Protein AF-B0TX12-F1 (afdb_monomer)

Secondary structure (DSSP, 8-state):
-HHHHHHHHHHHHHHHHHHHHHHHHHHHHHT--EEEEEETTEEEEEEHHHHHHHHHHHHHHHHHHHHHHHHHHHHHHHHHHTT-

Sequence (84 aa):
MWLVFSTIKKLFWQILFGLAIIVIVFLSILNTDNVSFDYIFGSTTLPLMVLLSIAFVIGLVVGSFITKFIQITKTNGGAGAAKK

Radius of gyration: 19.71 Å; Cα contacts (8 Å, |Δi|>4): 29; chains: 1; bounding box: 46×12×61 Å

Foldseek 3Di:
DVVVVVVVVVVVVVVVVVVVVVVLVVVLVVQQDWDWDADPPGIDTDGVNVVVVVVVVVCVVVVVVVVVVVVVCVVVVVVVVVPD

Structure (mmCIF, N/CA/C/O backbone):
data_AF-B0TX12-F1
#
_entry.id   AF-B0TX12-F1
#
loop_
_atom_site.group_PDB
_atom_site.id
_atom_site.type_symbol
_atom_site.label_atom_id
_atom_site.label_alt_id
_atom_site.label_comp_id
_atom_site.label_asym_id
_atom_site.label_entity_id
_atom_site.label_seq_id
_atom_site.pdbx_PDB_ins_code
_atom_site.Cartn_x
_atom_site.Cartn_y
_atom_site.Cartn_z
_atom_site.occupancy
_atom_site.B_iso_or_equiv
_atom_site.auth_seq_id
_atom_site.auth_comp_id
_atom_site.auth_asym_id
_atom_site.auth_atom_id
_atom_site.pdbx_PDB_model_num
ATOM 1 N N . MET A 1 1 ? 24.790 -2.404 -22.719 1.00 65.19 1 MET A N 1
ATOM 2 C CA . MET A 1 1 ? 24.470 -1.254 -21.836 1.00 65.19 1 MET A CA 1
ATOM 3 C C . MET A 1 1 ? 22.976 -1.138 -21.500 1.00 65.19 1 MET A C 1
ATOM 5 O O . MET A 1 1 ? 22.643 -1.040 -20.328 1.00 65.19 1 MET A O 1
ATOM 9 N N . TRP A 1 2 ? 22.058 -1.227 -22.473 1.00 72.75 2 TRP A N 1
ATOM 10 C CA . TRP A 1 2 ? 20.604 -1.100 -22.237 1.00 72.75 2 TRP A CA 1
ATOM 11 C C . TRP A 1 2 ? 19.978 -2.222 -21.378 1.00 72.75 2 TRP A C 1
ATOM 13 O O . TRP A 1 2 ? 19.185 -1.944 -20.480 1.00 72.75 2 TRP A O 1
ATOM 23 N N . LEU A 1 3 ? 20.393 -3.481 -21.583 1.00 79.12 3 LEU A N 1
ATOM 24 C CA . LEU A 1 3 ? 19.958 -4.620 -20.756 1.00 79.12 3 LEU A CA 1
ATOM 25 C C . LEU A 1 3 ? 20.325 -4.437 -19.277 1.00 79.12 3 LEU A C 1
ATOM 27 O O . LEU A 1 3 ? 19.495 -4.659 -18.403 1.00 79.12 3 LEU A O 1
ATOM 31 N N . VAL A 1 4 ? 21.538 -3.948 -19.006 1.00 82.19 4 VAL A N 1
ATOM 32 C CA . VAL A 1 4 ? 22.034 -3.689 -17.646 1.00 82.19 4 VAL A CA 1
ATOM 33 C C . VAL A 1 4 ? 21.161 -2.645 -16.943 1.00 82.19 4 VAL A C 1
ATOM 35 O O . VAL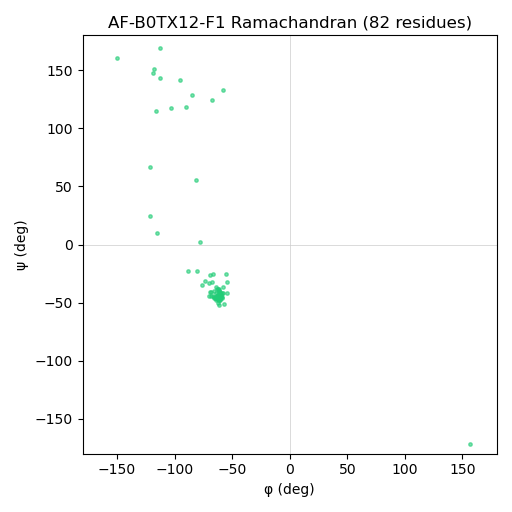 A 1 4 ? 20.717 -2.867 -15.821 1.00 82.19 4 VAL A O 1
ATOM 38 N N . PHE A 1 5 ? 20.814 -1.552 -17.629 1.00 83.25 5 PHE A N 1
ATOM 39 C CA . PHE A 1 5 ? 19.941 -0.511 -17.079 1.00 83.25 5 PHE A CA 1
ATOM 40 C C . PHE A 1 5 ? 18.514 -1.006 -16.777 1.00 83.25 5 PHE A C 1
ATOM 42 O O . PHE A 1 5 ? 17.907 -0.600 -15.786 1.00 83.25 5 PHE A O 1
ATOM 49 N N . SER A 1 6 ? 17.969 -1.901 -17.607 1.00 84.81 6 SER A N 1
ATOM 50 C CA . SER A 1 6 ? 16.661 -2.529 -17.365 1.00 84.81 6 SER A CA 1
ATOM 51 C C . SER A 1 6 ? 16.676 -3.414 -16.115 1.00 84.81 6 SER A C 1
ATOM 53 O O . SER A 1 6 ? 15.798 -3.293 -15.257 1.00 84.81 6 SER A O 1
ATOM 55 N N . THR A 1 7 ? 17.708 -4.248 -15.970 1.00 89.50 7 THR A N 1
ATOM 56 C CA . THR A 1 7 ? 17.881 -5.127 -14.807 1.00 89.50 7 THR A CA 1
ATOM 57 C C . THR A 1 7 ? 18.065 -4.328 -13.519 1.00 89.50 7 THR A C 1
ATOM 59 O O . THR A 1 7 ? 17.388 -4.616 -12.536 1.00 89.50 7 THR A O 1
ATOM 62 N N . ILE A 1 8 ? 18.891 -3.275 -13.537 1.00 90.62 8 ILE A N 1
ATOM 63 C CA . ILE A 1 8 ? 19.104 -2.392 -12.377 1.00 90.62 8 ILE A CA 1
ATOM 64 C C . ILE A 1 8 ? 17.790 -1.742 -11.934 1.00 90.62 8 ILE A C 1
ATOM 66 O O . ILE A 1 8 ? 17.482 -1.739 -10.745 1.00 90.62 8 ILE A O 1
ATOM 70 N N . LYS A 1 9 ? 16.977 -1.244 -12.875 1.00 84.75 9 LYS A N 1
ATOM 71 C CA . LYS A 1 9 ? 15.672 -0.653 -12.544 1.00 84.75 9 LYS A CA 1
ATOM 72 C C . LYS A 1 9 ? 14.732 -1.656 -11.881 1.00 84.75 9 LYS A C 1
ATOM 74 O O . LYS A 1 9 ? 14.079 -1.306 -10.902 1.00 84.75 9 LYS A O 1
ATOM 79 N N . LYS A 1 10 ? 14.663 -2.891 -12.386 1.00 84.56 10 LYS A N 1
ATOM 80 C CA . LYS A 1 10 ? 13.845 -3.947 -11.766 1.00 84.56 10 LYS A CA 1
ATOM 81 C C . LYS A 1 10 ? 14.325 -4.265 -10.350 1.00 84.56 10 LYS A C 1
ATOM 83 O O . LYS A 1 10 ? 13.508 -4.310 -9.437 1.00 84.56 10 LYS A O 1
ATOM 88 N N . LEU A 1 11 ? 15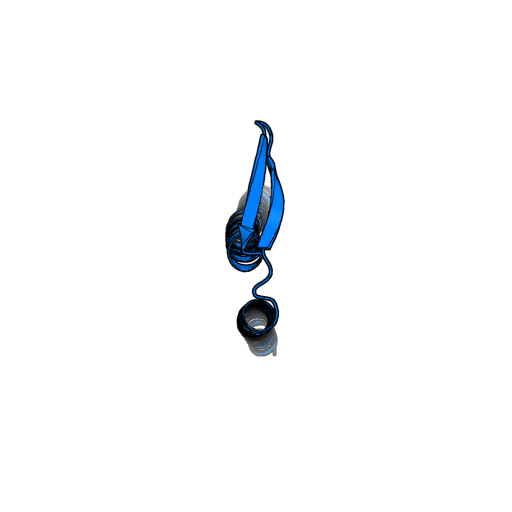.637 -4.423 -10.176 1.00 89.62 11 LEU A N 1
ATOM 89 C CA . LEU A 1 11 ? 16.243 -4.732 -8.883 1.00 89.62 11 LEU A CA 1
ATOM 90 C C . LEU A 1 11 ? 15.998 -3.610 -7.863 1.00 89.62 11 LEU A C 1
ATOM 92 O O . LEU A 1 11 ? 15.620 -3.888 -6.731 1.00 89.62 11 LEU A O 1
ATOM 96 N N . PHE A 1 12 ? 16.139 -2.348 -8.282 1.00 91.25 12 PHE A N 1
ATOM 97 C CA . PHE A 1 12 ? 15.866 -1.177 -7.447 1.00 91.25 12 PHE A CA 1
ATOM 98 C C . PHE A 1 12 ? 14.430 -1.179 -6.919 1.00 91.25 12 PHE A C 1
ATOM 100 O O . PHE A 1 12 ? 14.220 -1.080 -5.713 1.00 91.25 12 PHE A O 1
ATOM 107 N N . TRP A 1 13 ? 13.445 -1.344 -7.808 1.00 86.62 13 TRP A N 1
ATOM 108 C CA . TRP A 1 13 ? 12.038 -1.382 -7.406 1.00 86.62 13 TRP A CA 1
ATOM 109 C C . TRP A 1 13 ? 11.734 -2.557 -6.478 1.00 86.62 13 TRP A C 1
ATOM 111 O O . TRP A 1 13 ? 10.990 -2.391 -5.518 1.00 86.62 13 TRP A O 1
ATOM 121 N N . GLN A 1 14 ? 12.335 -3.721 -6.723 1.00 88.69 14 GLN A N 1
ATOM 122 C CA . GLN A 1 14 ? 12.151 -4.898 -5.879 1.00 88.69 14 GLN A CA 1
ATOM 123 C C . GLN A 1 14 ? 12.732 -4.695 -4.471 1.00 88.69 14 GLN A C 1
ATOM 125 O O . GLN A 1 14 ? 12.065 -5.004 -3.485 1.00 88.69 14 GLN A O 1
ATOM 130 N N . ILE A 1 15 ? 13.943 -4.137 -4.373 1.00 92.31 15 ILE A N 1
ATOM 131 C CA . ILE A 1 15 ? 14.597 -3.839 -3.091 1.00 92.31 15 ILE A CA 1
ATOM 132 C C . ILE A 1 15 ? 13.818 -2.766 -2.330 1.00 92.31 15 ILE A C 1
ATOM 134 O O . ILE A 1 15 ? 13.550 -2.941 -1.146 1.00 92.31 15 ILE A O 1
ATOM 138 N N . LEU A 1 16 ? 13.411 -1.686 -3.003 1.00 88.81 16 LEU A N 1
ATOM 139 C CA . LEU A 1 16 ? 12.639 -0.606 -2.390 1.00 88.81 16 LEU A CA 1
ATOM 140 C C . LEU A 1 16 ? 11.304 -1.116 -1.839 1.00 88.81 16 LEU A C 1
ATOM 142 O O . LEU A 1 16 ? 10.921 -0.762 -0.727 1.00 88.81 16 LEU A O 1
ATOM 146 N N . PHE A 1 17 ? 10.628 -1.994 -2.582 1.00 86.44 17 PHE A N 1
ATOM 147 C CA . PHE A 1 17 ? 9.374 -2.591 -2.138 1.00 86.44 17 PHE A CA 1
ATOM 148 C C . PHE A 1 17 ? 9.570 -3.519 -0.932 1.00 86.44 17 PHE A C 1
ATOM 150 O O . PHE A 1 17 ? 8.828 -3.429 0.043 1.00 86.44 17 PHE A O 1
ATOM 157 N N . GLY A 1 18 ? 10.607 -4.364 -0.958 1.00 88.50 18 GLY A N 1
ATOM 158 C CA . GLY A 1 18 ? 10.960 -5.216 0.180 1.00 88.50 18 GLY A CA 1
ATOM 159 C C . GLY A 1 18 ? 11.311 -4.408 1.432 1.00 88.50 18 GLY A C 1
ATOM 160 O O . GLY A 1 18 ? 10.823 -4.711 2.518 1.00 88.50 18 GLY A O 1
ATOM 161 N N . LEU A 1 19 ? 12.092 -3.335 1.274 1.00 91.00 19 LEU A N 1
ATOM 162 C CA . LEU A 1 19 ? 12.457 -2.435 2.367 1.00 91.00 19 LEU A CA 1
ATOM 163 C C . LEU A 1 19 ? 11.223 -1.747 2.965 1.00 91.00 19 LEU A C 1
ATOM 165 O O . LEU A 1 19 ? 11.082 -1.699 4.183 1.00 91.00 19 LEU A O 1
ATOM 169 N N . ALA A 1 20 ? 10.308 -1.258 2.122 1.00 85.12 20 ALA A N 1
ATOM 170 C CA . ALA A 1 20 ? 9.075 -0.619 2.572 1.00 85.12 20 ALA A CA 1
ATOM 171 C C . ALA A 1 20 ? 8.217 -1.564 3.428 1.00 85.12 20 ALA A C 1
ATOM 173 O O . ALA A 1 20 ? 7.716 -1.151 4.472 1.00 85.12 20 ALA A O 1
ATOM 174 N N . ILE A 1 21 ? 8.104 -2.840 3.040 1.00 84.94 21 ILE A N 1
ATOM 175 C CA . ILE A 1 21 ? 7.385 -3.851 3.830 1.00 84.94 21 ILE A CA 1
ATOM 176 C C . ILE A 1 21 ? 8.041 -4.032 5.203 1.00 84.94 21 ILE A C 1
ATOM 178 O O . ILE A 1 21 ? 7.344 -4.005 6.216 1.00 84.94 21 ILE A O 1
ATOM 182 N N . ILE A 1 22 ? 9.369 -4.178 5.254 1.00 87.38 22 ILE A N 1
ATOM 183 C CA . ILE A 1 22 ? 10.108 -4.350 6.517 1.00 87.38 22 ILE A CA 1
ATOM 184 C C . ILE A 1 22 ? 9.879 -3.153 7.444 1.00 87.38 22 ILE A C 1
ATOM 186 O O . ILE A 1 22 ? 9.595 -3.338 8.626 1.00 87.38 22 ILE A O 1
ATOM 190 N N . VAL A 1 23 ? 9.964 -1.936 6.902 1.00 85.06 23 VAL A N 1
ATOM 191 C CA . VAL A 1 23 ? 9.739 -0.693 7.648 1.00 85.06 23 VAL A CA 1
ATOM 192 C C . VAL A 1 23 ? 8.320 -0.649 8.212 1.00 85.06 23 VAL A C 1
ATOM 194 O O . VAL A 1 23 ? 8.159 -0.404 9.403 1.00 85.06 23 VAL A O 1
ATOM 197 N N . ILE A 1 24 ? 7.298 -0.955 7.405 1.00 81.25 24 ILE A N 1
ATOM 198 C CA . ILE A 1 24 ? 5.899 -0.981 7.862 1.00 81.25 24 ILE A CA 1
ATOM 199 C C . ILE A 1 24 ? 5.709 -2.001 8.991 1.00 81.25 24 ILE A C 1
ATOM 201 O O . ILE A 1 24 ? 5.094 -1.672 10.001 1.00 81.25 24 ILE A O 1
ATOM 205 N N . VAL A 1 25 ? 6.264 -3.211 8.860 1.00 80.69 25 VAL A N 1
ATOM 206 C CA . VAL A 1 25 ? 6.178 -4.246 9.906 1.00 80.69 25 VAL A CA 1
ATOM 207 C C . VAL A 1 25 ? 6.846 -3.776 11.199 1.00 80.69 25 VAL A C 1
ATOM 209 O O . VAL A 1 25 ? 6.249 -3.890 12.267 1.00 80.69 25 VAL A O 1
ATOM 212 N N . PHE A 1 26 ? 8.049 -3.200 11.115 1.00 83.88 26 PHE A N 1
ATOM 213 C CA . PHE A 1 26 ? 8.764 -2.682 12.284 1.00 83.88 26 PHE A CA 1
ATOM 214 C C . PHE A 1 26 ? 8.013 -1.542 12.970 1.00 83.88 26 PHE A C 1
ATOM 216 O O . PHE A 1 26 ? 7.801 -1.602 14.181 1.00 83.88 26 PHE A O 1
ATOM 223 N N . LEU A 1 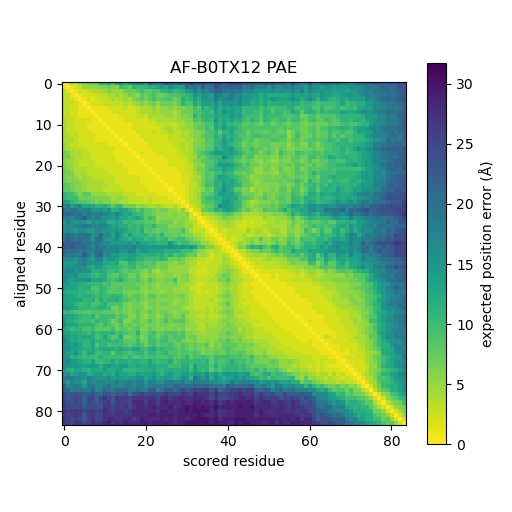27 ? 7.578 -0.528 12.210 1.00 77.19 27 LEU A N 1
ATOM 224 C CA . LEU A 1 27 ? 6.778 0.568 12.762 1.00 77.19 27 LEU A CA 1
ATOM 225 C C . LEU A 1 27 ? 5.500 0.040 13.401 1.00 77.19 27 LEU A C 1
ATOM 227 O O . LEU A 1 27 ? 5.087 0.542 14.438 1.00 77.19 27 LEU A O 1
ATOM 231 N N . SER A 1 28 ? 4.903 -0.991 12.816 1.00 71.50 28 SER A N 1
ATOM 232 C CA . SER A 1 28 ? 3.668 -1.546 13.331 1.00 71.50 28 SER A CA 1
ATOM 233 C C . SER A 1 28 ? 3.840 -2.353 14.620 1.00 71.50 28 SER A C 1
ATOM 235 O O . SER A 1 28 ? 2.917 -2.362 15.426 1.00 71.50 28 SER A O 1
ATOM 237 N N . ILE A 1 29 ? 4.980 -3.018 14.833 1.00 78.50 29 ILE A N 1
ATOM 238 C CA . ILE A 1 29 ? 5.289 -3.672 16.117 1.00 78.50 29 ILE A CA 1
ATOM 239 C C . ILE A 1 29 ? 5.543 -2.607 17.188 1.00 78.50 29 ILE A C 1
ATOM 241 O O . ILE A 1 29 ? 5.024 -2.704 18.299 1.00 78.50 29 ILE A O 1
ATOM 245 N N . LEU A 1 30 ? 6.320 -1.577 16.842 1.00 79.81 30 LEU A N 1
ATOM 246 C CA . LEU A 1 30 ? 6.669 -0.487 17.756 1.00 79.81 30 LEU A CA 1
ATOM 247 C C . LEU A 1 30 ? 5.474 0.415 18.091 1.00 79.81 30 LEU A C 1
ATOM 249 O O . LEU A 1 30 ? 5.455 1.028 19.154 1.00 79.81 30 LEU A O 1
ATOM 253 N N . ASN A 1 31 ? 4.485 0.486 17.203 1.00 73.44 31 ASN A N 1
ATOM 254 C CA . ASN A 1 31 ? 3.273 1.274 17.367 1.00 73.44 31 ASN A CA 1
ATOM 255 C C . ASN A 1 31 ? 2.032 0.370 17.289 1.00 73.44 31 ASN A C 1
ATOM 257 O O . ASN A 1 31 ? 1.227 0.452 16.360 1.00 73.44 31 ASN A O 1
ATOM 261 N N . THR A 1 32 ? 1.883 -0.516 18.282 1.00 73.50 32 THR A N 1
ATOM 262 C CA . THR A 1 32 ? 0.659 -1.318 18.477 1.00 73.50 32 THR A CA 1
ATOM 263 C C . THR A 1 32 ? -0.399 -0.478 19.197 1.00 73.50 32 THR A C 1
ATOM 265 O O . THR A 1 32 ? -0.896 -0.838 20.261 1.00 73.50 32 THR A O 1
ATOM 268 N N . ASP A 1 33 ? -0.721 0.678 18.626 1.00 80.44 33 ASP A N 1
ATOM 269 C CA . ASP A 1 33 ? -1.782 1.533 19.138 1.00 80.44 33 ASP A CA 1
ATOM 270 C C . ASP A 1 33 ? -3.084 1.239 18.390 1.00 80.44 33 ASP A C 1
ATOM 272 O O . ASP A 1 33 ? -3.112 0.979 17.179 1.00 80.44 33 ASP A O 1
ATOM 276 N N . ASN A 1 34 ? -4.188 1.266 19.133 1.00 83.00 34 ASN A N 1
ATOM 277 C CA . ASN A 1 34 ? -5.515 1.248 18.541 1.00 83.00 34 ASN A CA 1
ATOM 278 C C . ASN A 1 34 ? -5.897 2.679 18.183 1.00 83.00 34 ASN A C 1
ATOM 280 O O . ASN A 1 34 ? -5.827 3.574 19.025 1.00 83.00 34 ASN A O 1
ATOM 284 N N . VAL A 1 35 ? -6.321 2.881 16.942 1.00 82.38 35 VAL A N 1
ATOM 285 C CA . VAL A 1 35 ? -6.782 4.179 16.455 1.00 82.38 35 VAL A CA 1
ATOM 286 C C . VAL A 1 35 ? -8.274 4.115 16.166 1.00 82.38 35 VAL A C 1
ATOM 288 O O . VAL A 1 35 ? -8.799 3.097 15.702 1.00 82.38 35 VAL A O 1
ATOM 291 N N . SER A 1 36 ? -8.968 5.210 16.461 1.00 83.62 36 SER A N 1
ATOM 292 C CA . SER A 1 36 ? -10.365 5.374 16.076 1.00 83.62 36 SER A CA 1
ATOM 293 C C . SER A 1 36 ? -10.452 5.488 14.557 1.00 83.62 36 SER A C 1
ATOM 295 O O . SER A 1 36 ? -9.789 6.322 13.943 1.00 83.62 36 SER A O 1
ATOM 297 N N . PHE A 1 37 ? -11.257 4.620 13.962 1.00 83.06 37 PHE A N 1
ATOM 298 C CA . PHE A 1 37 ? -11.545 4.573 12.545 1.00 83.06 37 PHE A CA 1
ATOM 299 C C . PHE A 1 37 ? -13.023 4.869 12.320 1.00 83.06 37 PHE A C 1
ATOM 301 O O . PHE A 1 37 ? -13.899 4.089 12.708 1.00 83.06 37 PHE A O 1
ATOM 308 N N . ASP A 1 38 ? -13.274 5.995 11.664 1.00 86.56 38 ASP A N 1
ATOM 309 C CA . ASP A 1 38 ? -14.603 6.401 11.238 1.00 86.56 38 ASP A CA 1
ATOM 310 C C . ASP A 1 38 ? -14.859 5.862 9.831 1.00 86.56 38 ASP A C 1
ATOM 312 O O . ASP A 1 38 ? -14.161 6.190 8.868 1.00 86.56 38 ASP A O 1
ATOM 316 N N . TYR A 1 39 ? -15.868 5.010 9.713 1.00 82.50 39 TYR A N 1
ATOM 317 C CA . TYR A 1 39 ? -16.352 4.479 8.447 1.00 82.50 39 TYR A CA 1
ATOM 318 C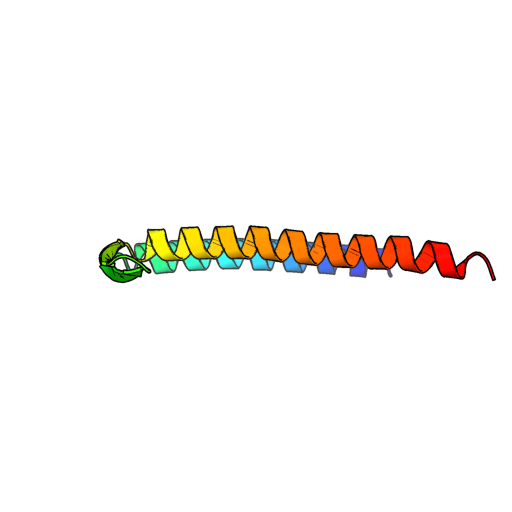 C . TYR A 1 39 ? -17.759 5.010 8.169 1.00 82.50 39 TYR A C 1
ATOM 320 O O . TYR A 1 39 ? -18.408 5.609 9.020 1.00 82.50 39 TYR A O 1
ATOM 328 N N . ILE A 1 40 ? -18.254 4.791 6.950 1.00 86.50 40 ILE A N 1
ATOM 329 C CA . ILE A 1 40 ? -19.484 5.425 6.437 1.00 86.50 40 ILE A CA 1
ATOM 330 C C . ILE A 1 40 ? -20.712 5.196 7.347 1.00 86.50 40 ILE A C 1
ATOM 332 O O . ILE A 1 40 ? -21.632 6.008 7.348 1.00 86.50 40 ILE A O 1
ATOM 336 N N . PHE A 1 41 ? -20.723 4.120 8.141 1.00 88.25 41 PHE A N 1
ATOM 337 C CA . PHE A 1 41 ? -21.859 3.715 8.975 1.00 88.25 41 PHE A CA 1
ATOM 338 C C . PHE A 1 41 ? -21.590 3.760 10.489 1.00 88.25 41 PHE A C 1
ATOM 340 O O . PHE A 1 41 ? -22.407 3.256 11.256 1.00 88.25 41 PHE A O 1
ATOM 347 N N . GLY A 1 42 ? -20.474 4.339 10.940 1.00 83.75 42 GLY A N 1
ATOM 348 C CA . GLY A 1 42 ? -20.164 4.445 12.367 1.00 83.75 42 GLY A CA 1
ATOM 349 C C . GLY A 1 42 ? -18.675 4.589 12.656 1.00 83.75 42 GLY A C 1
ATOM 350 O O . GLY A 1 42 ? -17.861 4.737 11.750 1.00 83.75 42 GLY A O 1
ATOM 351 N N . SER A 1 43 ? -18.316 4.518 13.934 1.00 88.56 43 SER A N 1
ATOM 352 C CA . SER A 1 43 ? -16.931 4.561 14.399 1.00 88.56 43 SER A CA 1
ATOM 353 C C . SER A 1 43 ? -16.569 3.273 15.130 1.00 88.56 43 SER A C 1
ATOM 355 O O . SER A 1 43 ? -17.409 2.605 15.739 1.00 88.56 43 SER A O 1
ATOM 357 N N . THR A 1 44 ? -15.313 2.864 15.019 1.00 86.69 44 THR A N 1
ATOM 358 C CA . THR A 1 44 ? -14.782 1.691 15.717 1.00 86.69 44 THR A CA 1
ATOM 359 C C . THR A 1 44 ? -13.300 1.895 16.004 1.00 86.69 44 THR A C 1
ATOM 361 O O . THR A 1 44 ? -12.656 2.727 15.377 1.00 86.69 44 THR A O 1
ATOM 364 N N . THR A 1 45 ? -12.734 1.160 16.953 1.00 87.69 45 THR A N 1
ATOM 365 C CA . THR A 1 45 ? -11.298 1.203 17.245 1.00 87.69 45 THR A CA 1
ATOM 366 C C . THR A 1 45 ? -10.638 -0.034 16.664 1.00 87.69 45 THR A C 1
ATOM 368 O O . THR A 1 45 ? -10.962 -1.149 17.079 1.00 87.69 45 THR A O 1
ATOM 371 N N . LEU A 1 46 ? -9.718 0.153 15.719 1.00 84.06 46 LEU A N 1
ATOM 372 C CA . LEU A 1 46 ? -8.926 -0.941 15.160 1.00 84.06 46 LEU A CA 1
ATOM 373 C C . LEU A 1 46 ? -7.440 -0.731 15.448 1.00 84.06 46 LEU A C 1
ATOM 375 O O . LEU A 1 46 ? -6.977 0.413 15.500 1.00 84.06 46 LEU A O 1
ATOM 379 N N . PRO A 1 47 ? -6.666 -1.824 15.555 1.00 84.75 47 PRO A N 1
ATOM 380 C CA . PRO A 1 47 ? -5.218 -1.725 15.583 1.00 84.75 47 PRO A CA 1
ATOM 381 C C . PRO A 1 47 ? -4.720 -1.034 14.313 1.00 84.75 47 PRO A C 1
ATOM 383 O O . PRO A 1 47 ? -5.109 -1.414 13.201 1.00 84.75 47 PRO A O 1
ATOM 386 N N . LEU A 1 48 ? -3.813 -0.067 14.464 1.00 81.69 48 LEU A N 1
ATOM 387 C CA . LEU A 1 48 ? -3.231 0.664 13.335 1.00 81.69 48 LEU A CA 1
ATOM 388 C C . LEU A 1 48 ? -2.598 -0.285 12.297 1.00 81.69 48 LEU A C 1
ATOM 390 O O . LEU A 1 48 ? -2.686 -0.043 11.092 1.00 81.69 48 LEU A O 1
ATOM 394 N N . MET A 1 49 ? -2.051 -1.418 12.755 1.00 78.50 49 MET A N 1
ATOM 395 C CA . MET A 1 49 ? -1.517 -2.490 11.905 1.00 78.50 49 MET A CA 1
ATOM 396 C C . MET A 1 49 ? -2.534 -3.003 10.878 1.00 78.50 49 MET A C 1
ATOM 398 O O . MET A 1 49 ? -2.189 -3.243 9.718 1.00 78.50 49 MET A O 1
ATOM 402 N N . VAL A 1 50 ? -3.793 -3.177 11.291 1.00 82.25 50 VAL A N 1
ATOM 403 C CA . VAL A 1 50 ? -4.856 -3.707 10.427 1.00 82.25 50 VAL A CA 1
ATOM 404 C C . VAL A 1 50 ? -5.189 -2.689 9.339 1.00 82.25 50 VAL A C 1
ATOM 406 O O . VAL A 1 50 ? -5.260 -3.042 8.162 1.00 82.25 50 VAL A O 1
ATOM 409 N N . LEU A 1 51 ? -5.299 -1.413 9.713 1.00 82.19 51 LEU A N 1
ATOM 410 C CA . LEU A 1 51 ? -5.536 -0.305 8.786 1.00 82.19 51 LEU A CA 1
ATOM 411 C C . LEU 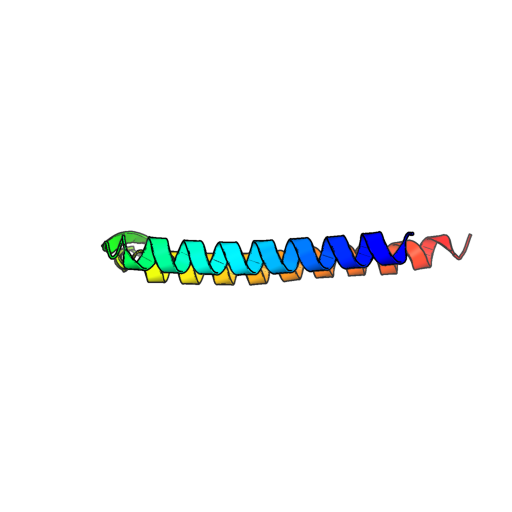A 1 51 ? -4.410 -0.155 7.760 1.00 82.19 51 LEU A C 1
ATOM 413 O O . LEU A 1 51 ? -4.678 -0.077 6.560 1.00 82.19 51 LEU A O 1
ATOM 417 N N . LEU A 1 52 ? -3.154 -0.183 8.214 1.00 80.94 52 LEU A N 1
ATOM 418 C CA . LEU A 1 52 ? -1.980 -0.125 7.340 1.00 80.94 52 LEU A CA 1
ATOM 419 C C . LEU A 1 52 ? -1.920 -1.316 6.382 1.00 80.94 52 LEU A C 1
ATOM 421 O O . LEU A 1 52 ? -1.614 -1.137 5.205 1.00 80.94 52 LEU A O 1
ATOM 425 N N . SER A 1 53 ? -2.262 -2.516 6.856 1.00 79.50 53 SER A N 1
ATOM 426 C CA . SER A 1 53 ? -2.294 -3.721 6.021 1.00 79.50 53 SER A CA 1
ATOM 427 C C . SER A 1 53 ? -3.349 -3.613 4.920 1.00 79.50 53 SER A C 1
ATOM 429 O O . SER A 1 53 ? -3.055 -3.881 3.755 1.00 79.50 53 SER A O 1
ATOM 431 N N . ILE A 1 54 ? -4.560 -3.159 5.258 1.00 86.19 54 ILE A N 1
ATOM 432 C CA . ILE A 1 54 ? -5.636 -2.945 4.280 1.00 86.19 54 ILE A CA 1
ATOM 433 C C . ILE A 1 54 ? -5.227 -1.873 3.261 1.00 86.19 54 ILE A C 1
ATOM 435 O O . ILE A 1 54 ? -5.338 -2.100 2.055 1.00 86.19 54 ILE A O 1
ATOM 439 N N . ALA A 1 55 ? -4.695 -0.737 3.721 1.00 85.38 55 ALA A N 1
ATOM 440 C CA . ALA A 1 55 ? -4.234 0.340 2.847 1.00 85.38 55 ALA A CA 1
ATOM 441 C C . ALA A 1 55 ? -3.109 -0.119 1.904 1.00 85.38 55 ALA A C 1
ATOM 443 O O . ALA A 1 55 ? -3.123 0.205 0.715 1.00 85.38 55 ALA A O 1
ATOM 444 N N . PHE A 1 56 ? -2.169 -0.923 2.405 1.00 84.81 56 PHE A N 1
ATOM 445 C CA . PHE A 1 56 ? -1.087 -1.500 1.612 1.00 84.81 56 PHE A CA 1
ATOM 446 C C . PHE A 1 56 ? -1.611 -2.432 0.510 1.00 84.81 56 PHE A C 1
ATOM 448 O O . PHE A 1 56 ? -1.215 -2.300 -0.650 1.00 84.81 56 PHE A O 1
ATOM 455 N N . VAL A 1 57 ? -2.546 -3.330 0.843 1.00 86.56 57 VAL A N 1
ATOM 456 C CA . VAL A 1 57 ? -3.177 -4.231 -0.135 1.00 86.56 57 VAL A CA 1
ATOM 457 C C . VAL A 1 57 ? -3.950 -3.439 -1.192 1.00 86.56 57 VAL A C 1
ATOM 459 O O . VAL A 1 57 ? -3.798 -3.707 -2.383 1.00 86.56 57 VAL A O 1
ATOM 462 N N . ILE A 1 58 ? -4.725 -2.426 -0.791 1.00 90.69 58 ILE A N 1
ATOM 463 C CA . ILE A 1 58 ? -5.442 -1.551 -1.732 1.00 90.69 58 ILE A CA 1
ATOM 464 C C . ILE A 1 58 ? -4.452 -0.835 -2.657 1.00 90.69 58 ILE A C 1
ATOM 466 O O . ILE A 1 58 ? -4.637 -0.845 -3.874 1.00 90.69 58 ILE A O 1
ATOM 470 N N . GLY A 1 59 ? -3.374 -0.270 -2.108 1.00 88.12 59 GLY A N 1
ATOM 471 C CA . GLY A 1 59 ? -2.326 0.389 -2.888 1.00 88.12 59 GLY A CA 1
ATOM 472 C C . GLY A 1 59 ? -1.681 -0.543 -3.917 1.00 88.12 59 GLY A C 1
ATOM 473 O O . GLY A 1 59 ? -1.491 -0.153 -5.070 1.00 88.12 59 GLY A O 1
ATOM 474 N N . LEU A 1 60 ? -1.416 -1.797 -3.539 1.00 85.94 60 LEU A N 1
ATOM 475 C CA . LEU A 1 60 ? -0.908 -2.832 -4.443 1.00 85.94 60 LEU A CA 1
ATOM 476 C C . LEU A 1 60 ? -1.883 -3.162 -5.575 1.00 85.94 60 LEU A C 1
ATOM 478 O O . LEU A 1 60 ? -1.482 -3.231 -6.741 1.00 85.94 60 LEU A O 1
ATOM 482 N N . VAL A 1 61 ? -3.159 -3.354 -5.239 1.00 90.00 61 VAL A N 1
ATOM 483 C CA . VAL A 1 61 ? -4.211 -3.65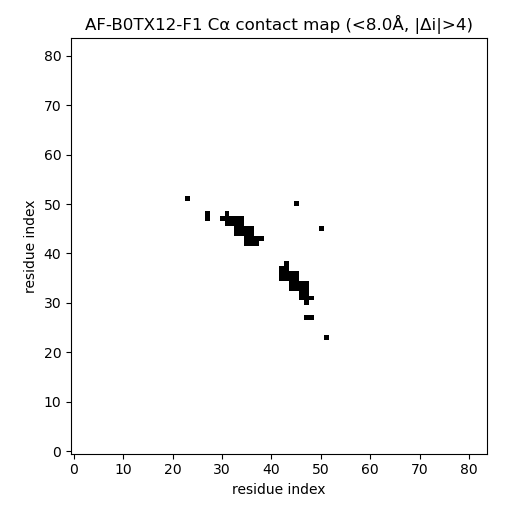1 -6.215 1.00 90.00 61 VAL A CA 1
ATOM 484 C C . VAL A 1 61 ? -4.343 -2.491 -7.203 1.00 90.00 61 VAL A C 1
ATOM 486 O O . VAL A 1 61 ? -4.213 -2.699 -8.410 1.00 90.00 61 VAL A O 1
ATOM 489 N N . VAL A 1 62 ? -4.500 -1.261 -6.708 1.00 90.69 62 VAL A N 1
ATOM 490 C CA . VAL A 1 62 ? -4.62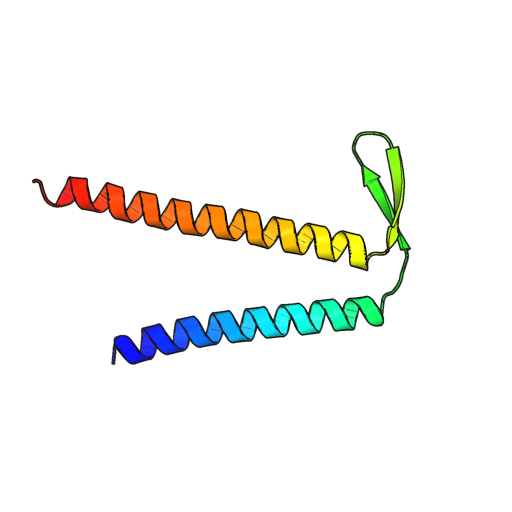9 -0.050 -7.536 1.00 90.69 62 VAL A CA 1
ATOM 491 C C . VAL A 1 62 ? -3.384 0.167 -8.402 1.00 90.69 62 VAL A C 1
ATOM 493 O O . VAL A 1 62 ? -3.505 0.375 -9.610 1.00 90.69 62 VAL A O 1
ATOM 496 N N . GLY A 1 63 ? -2.183 0.049 -7.831 1.00 86.62 63 GLY A N 1
ATOM 497 C CA . GLY A 1 63 ? -0.927 0.186 -8.573 1.00 86.62 63 GLY A CA 1
ATOM 498 C C . GLY A 1 63 ? -0.767 -0.864 -9.680 1.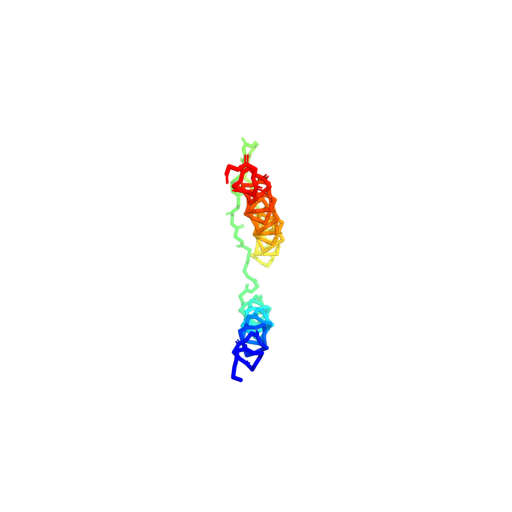00 86.62 63 GLY A C 1
ATOM 499 O O . GLY A 1 63 ? -0.322 -0.541 -10.789 1.00 86.62 63 GLY A O 1
ATOM 500 N N . SER A 1 64 ? -1.192 -2.106 -9.424 1.00 85.94 64 SER A N 1
ATOM 501 C CA . SER A 1 64 ? -1.219 -3.183 -10.423 1.00 85.94 64 SER A CA 1
ATOM 502 C C . SER A 1 64 ? -2.180 -2.862 -11.570 1.00 85.94 64 SER A C 1
ATOM 504 O O . SER A 1 64 ? -1.802 -2.983 -12.741 1.00 85.94 64 SER A O 1
ATOM 506 N N . PHE A 1 65 ? -3.386 -2.373 -11.257 1.00 89.75 65 PHE A N 1
ATOM 507 C CA . PHE A 1 65 ? -4.359 -1.943 -12.263 1.00 89.75 65 PHE A CA 1
ATOM 508 C C . PHE A 1 65 ? -3.830 -0.795 -13.125 1.00 89.75 65 PHE A C 1
ATOM 510 O O . PHE A 1 65 ? -3.874 -0.900 -14.350 1.00 89.75 65 PHE A O 1
ATOM 517 N N . ILE A 1 66 ? -3.261 0.254 -12.521 1.00 88.25 66 ILE A N 1
ATOM 518 C CA . ILE A 1 66 ? -2.680 1.391 -13.256 1.00 88.25 66 ILE A CA 1
ATOM 519 C C . ILE A 1 66 ? -1.564 0.913 -14.190 1.00 88.25 66 ILE A C 1
ATOM 521 O O . ILE A 1 66 ? -1.530 1.272 -15.367 1.00 88.25 66 ILE A O 1
ATOM 525 N N . THR A 1 67 ? -0.669 0.056 -13.696 1.00 86.56 67 THR A N 1
ATOM 526 C CA . THR A 1 67 ? 0.456 -0.451 -14.493 1.00 86.56 67 THR A CA 1
ATOM 527 C C . THR A 1 67 ? -0.029 -1.278 -15.683 1.00 86.56 67 THR A C 1
ATOM 529 O O . THR A 1 67 ? 0.445 -1.082 -16.806 1.00 86.56 67 THR A O 1
ATOM 532 N N . LYS A 1 68 ? -1.004 -2.169 -15.465 1.00 81.62 68 LYS A N 1
ATOM 533 C CA . LYS A 1 68 ? -1.622 -2.965 -16.536 1.00 81.62 68 LYS A CA 1
ATOM 534 C C . LYS A 1 68 ? -2.365 -2.082 -17.536 1.00 81.62 68 LYS A C 1
ATOM 536 O O . LYS A 1 68 ? -2.216 -2.284 -18.737 1.00 81.62 68 LYS A O 1
ATOM 541 N N . PHE A 1 69 ? -3.095 -1.075 -17.066 1.00 81.94 69 PHE A N 1
ATOM 542 C CA . PHE A 1 69 ? -3.797 -0.124 -17.924 1.00 81.94 69 PHE A CA 1
ATOM 543 C C . PHE A 1 69 ? -2.826 0.658 -18.821 1.00 81.94 69 PHE A C 1
ATOM 545 O O . PHE A 1 69 ? -3.025 0.732 -20.032 1.00 81.94 69 PHE A O 1
ATOM 552 N N . ILE A 1 70 ? -1.717 1.161 -18.266 1.00 83.88 70 ILE A N 1
ATOM 553 C CA . ILE A 1 70 ? -0.669 1.848 -19.040 1.00 83.88 70 ILE A CA 1
ATOM 554 C C . ILE A 1 70 ? -0.047 0.911 -20.087 1.00 83.88 70 ILE A C 1
ATOM 556 O O . ILE A 1 70 ? 0.221 1.345 -21.209 1.00 83.88 70 ILE A O 1
ATOM 560 N N . GLN A 1 71 ? 0.191 -0.360 -19.748 1.00 82.56 71 GLN A N 1
ATOM 561 C CA . GLN A 1 71 ? 0.721 -1.347 -20.695 1.00 82.56 71 GLN A CA 1
ATOM 562 C C . GLN A 1 71 ? -0.256 -1.609 -21.846 1.00 82.56 71 GLN A C 1
ATOM 564 O O . GLN A 1 71 ? 0.148 -1.533 -23.003 1.00 82.56 71 GLN A O 1
ATOM 569 N N . ILE A 1 72 ? -1.537 -1.839 -21.543 1.00 79.12 72 ILE A N 1
ATOM 570 C CA . ILE A 1 72 ? -2.581 -2.087 -22.549 1.00 79.12 72 ILE A CA 1
ATOM 571 C C . ILE A 1 72 ? -2.721 -0.888 -23.496 1.00 79.12 72 ILE A C 1
ATOM 573 O O . ILE A 1 72 ? -2.721 -1.067 -24.713 1.00 79.12 72 ILE A O 1
ATOM 577 N N . THR A 1 73 ? -2.758 0.338 -22.968 1.00 76.25 73 THR A N 1
ATOM 578 C CA . THR A 1 73 ? -2.857 1.559 -23.786 1.00 76.25 73 THR A CA 1
ATOM 579 C C . THR A 1 73 ? -1.642 1.742 -24.699 1.00 76.25 73 THR A C 1
ATOM 581 O O . THR A 1 73 ? -1.798 2.124 -25.857 1.00 76.25 73 THR A O 1
ATOM 584 N N . LYS A 1 74 ? -0.429 1.415 -24.231 1.00 73.25 74 LYS A N 1
ATOM 585 C CA . LYS A 1 74 ? 0.787 1.468 -25.062 1.00 73.25 74 LYS A CA 1
ATOM 586 C C . LYS A 1 74 ? 0.803 0.392 -26.152 1.00 73.25 74 LYS A C 1
ATOM 588 O O . LYS A 1 74 ? 1.178 0.693 -27.282 1.00 73.25 74 LYS A O 1
ATOM 593 N N . THR A 1 75 ? 0.371 -0.830 -25.842 1.00 68.94 75 THR A N 1
ATOM 594 C CA . THR A 1 75 ? 0.305 -1.931 -26.818 1.00 68.94 75 THR A CA 1
ATOM 595 C C . THR A 1 75 ? -0.769 -1.684 -27.883 1.00 68.94 75 THR A C 1
ATOM 597 O O . THR A 1 75 ? -0.509 -1.882 -29.068 1.00 68.94 75 T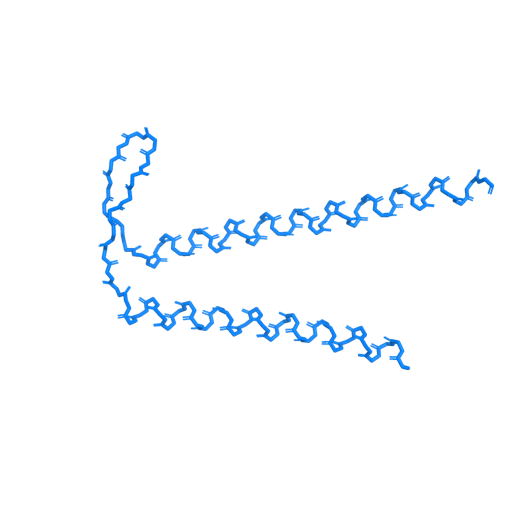HR A O 1
ATOM 600 N N . ASN A 1 76 ? -1.937 -1.164 -27.497 1.00 60.00 76 ASN A N 1
ATOM 601 C CA . ASN A 1 76 ? -3.026 -0.860 -28.431 1.00 60.00 76 ASN A CA 1
ATOM 602 C C . ASN A 1 76 ? -2.769 0.418 -29.251 1.00 60.00 76 ASN A C 1
ATOM 604 O O . ASN A 1 76 ? -3.108 0.466 -30.431 1.00 60.00 76 ASN A O 1
ATOM 608 N N . GLY A 1 77 ? -2.120 1.432 -28.668 1.00 56.72 77 GLY A N 1
ATOM 609 C CA . GLY A 1 77 ? -1.716 2.646 -29.387 1.00 56.72 77 GLY A CA 1
ATOM 610 C C . GLY A 1 77 ? -0.624 2.399 -30.437 1.00 56.72 77 GLY A C 1
ATOM 611 O O . GLY A 1 77 ? -0.629 3.035 -31.488 1.00 56.72 77 GLY A O 1
ATOM 612 N N . GLY A 1 78 ? 0.274 1.434 -30.201 1.00 51.53 78 GLY A N 1
ATOM 613 C CA . GLY A 1 78 ? 1.307 1.035 -31.167 1.00 51.53 78 GLY A CA 1
ATOM 614 C C . GLY A 1 78 ? 0.758 0.295 -32.393 1.00 51.53 78 GLY A C 1
ATOM 615 O O . GLY A 1 78 ? 1.250 0.495 -33.502 1.00 51.53 78 GLY A O 1
ATOM 616 N N . ALA A 1 79 ? -0.309 -0.494 -32.227 1.00 51.84 79 ALA A N 1
ATOM 617 C CA . ALA A 1 79 ? -0.959 -1.205 -33.332 1.00 51.84 79 ALA A CA 1
ATOM 618 C C . ALA A 1 79 ? -1.641 -0.260 -34.346 1.00 51.84 79 ALA A C 1
ATOM 620 O O . ALA A 1 79 ? -1.777 -0.610 -35.516 1.00 51.84 79 ALA A O 1
ATOM 621 N N . GLY A 1 80 ? -2.032 0.948 -33.921 1.00 48.66 80 GLY A N 1
ATOM 622 C CA . GLY A 1 80 ? -2.600 1.978 -34.799 1.00 48.66 80 GLY A CA 1
ATOM 623 C C . GLY A 1 80 ? -1.564 2.782 -35.597 1.00 48.66 80 GLY A C 1
ATOM 624 O O . GLY A 1 80 ? -1.903 3.329 -36.643 1.00 48.66 80 GLY A O 1
ATOM 625 N N . ALA A 1 81 ? -0.307 2.842 -35.140 1.00 50.53 81 ALA A N 1
ATOM 626 C CA . ALA A 1 81 ? 0.765 3.592 -35.805 1.00 50.53 81 ALA A CA 1
ATOM 627 C C . ALA A 1 81 ? 1.513 2.772 -36.872 1.00 50.53 81 ALA A C 1
ATOM 629 O O . ALA A 1 81 ? 2.067 3.347 -37.798 1.00 50.53 81 ALA A O 1
ATOM 630 N N . ALA A 1 82 ? 1.493 1.438 -36.787 1.00 50.34 82 ALA A N 1
ATOM 631 C CA . ALA A 1 82 ? 2.127 0.549 -37.768 1.00 50.34 82 ALA A CA 1
ATOM 632 C C . ALA A 1 82 ? 1.323 0.378 -39.076 1.00 50.34 82 ALA A C 1
ATOM 634 O O . ALA A 1 82 ? 1.710 -0.408 -39.939 1.00 50.34 82 ALA A O 1
ATOM 635 N N . LYS A 1 83 ? 0.184 1.071 -39.213 1.00 46.69 83 LYS A N 1
ATOM 636 C CA . LYS A 1 83 ? -0.729 0.961 -40.361 1.00 46.69 83 LYS A CA 1
ATOM 637 C C . LYS A 1 83 ? -0.955 2.292 -41.094 1.00 46.69 83 LYS A C 1
ATOM 639 O O . LYS A 1 83 ? -2.003 2.463 -41.718 1.00 46.69 83 LYS A O 1
ATOM 644 N N . LYS A 1 84 ? -0.006 3.227 -41.000 1.00 40.25 84 LYS A N 1
ATOM 645 C CA . LYS A 1 84 ? 0.055 4.430 -41.839 1.00 40.25 84 LYS A CA 1
ATOM 646 C C . LYS A 1 84 ? 1.386 4.511 -42.562 1.00 40.25 84 LYS A C 1
ATOM 648 O O . LYS A 1 84 ? 2.408 4.218 -41.908 1.00 40.25 84 LYS A O 1
#

Mean predicted aligned error: 10.49 Å

Solvent-accessible surface area (backbone atoms only — not comparable to full-atom values): 4807 Å² total; per-residue (Å²): 113,68,68,58,55,52,52,51,52,53,51,50,54,52,52,53,52,54,50,51,53,53,50,52,53,51,52,32,67,78,45,76,45,70,38,84,45,79,52,101,89,51,73,47,74,41,50,42,51,59,56,52,51,52,51,49,52,50,51,51,53,54,51,49,50,53,53,52,50,55,49,51,53,53,58,57,55,49,64,65,59,78,75,114

pLDDT: mean 80.1, std 11.52, range [40.25, 92.31]

Organism: Francisella philomiragia subsp. philomiragia (strain ATCC 25017 / CCUG 19701 / FSC 153 / O#319-036) (NCBI:txid484022)

InterPro domains:
  IPR010445 Lipopolysaccharide assembly protein A domain [PF06305] (30-67)